Protein AF-A0A060BNJ4-F1 (afdb_monomer)

Structure (mmCIF, N/CA/C/O backbone):
data_AF-A0A060BNJ4-F1
#
_entry.id   AF-A0A060BNJ4-F1
#
loop_
_atom_site.group_PDB
_atom_site.id
_atom_site.type_symbol
_atom_site.label_atom_id
_atom_site.label_alt_id
_atom_site.label_comp_id
_atom_site.label_asym_id
_atom_site.label_entity_id
_atom_site.label_seq_id
_atom_site.pdbx_PDB_ins_code
_atom_site.Cartn_x
_atom_site.Cartn_y
_atom_site.Cartn_z
_atom_site.occupancy
_atom_site.B_iso_or_equiv
_atom_site.auth_seq_id
_atom_site.auth_comp_id
_atom_site.auth_asym_id
_atom_site.auth_atom_id
_atom_site.pdbx_PDB_model_num
ATOM 1 N N . ALA A 1 1 ? 41.193 5.447 -11.396 1.00 38.66 1 ALA A N 1
ATOM 2 C CA . ALA A 1 1 ? 40.049 4.703 -10.835 1.00 38.66 1 ALA A CA 1
ATOM 3 C C . ALA A 1 1 ? 38.822 5.604 -10.901 1.00 38.66 1 ALA A C 1
ATOM 5 O O . ALA A 1 1 ? 38.889 6.726 -10.418 1.00 38.66 1 ALA A O 1
ATOM 6 N N . LYS A 1 2 ? 37.777 5.179 -11.619 1.00 38.06 2 LYS A N 1
ATOM 7 C CA . LYS A 1 2 ? 36.574 5.976 -11.889 1.00 38.06 2 LYS A CA 1
ATOM 8 C C . LYS A 1 2 ? 35.685 5.965 -10.644 1.00 38.06 2 LYS A C 1
ATOM 10 O O . LYS A 1 2 ? 35.113 4.928 -10.328 1.00 38.06 2 LYS A O 1
ATOM 15 N N . TYR A 1 3 ? 35.575 7.091 -9.947 1.00 48.28 3 TYR A N 1
ATOM 16 C CA . TYR A 1 3 ? 34.492 7.299 -8.990 1.00 48.28 3 TYR A CA 1
ATOM 17 C C . TYR A 1 3 ? 33.226 7.561 -9.805 1.00 48.28 3 TYR A C 1
ATOM 19 O O . TYR A 1 3 ? 32.987 8.677 -10.258 1.00 48.28 3 TYR A O 1
ATOM 27 N N . ALA A 1 4 ? 32.470 6.499 -10.085 1.00 48.19 4 ALA A N 1
ATOM 28 C CA . ALA A 1 4 ? 31.104 6.645 -10.554 1.00 48.19 4 ALA A CA 1
ATOM 29 C C . ALA A 1 4 ? 30.317 7.311 -9.420 1.00 48.19 4 ALA A C 1
ATOM 31 O O . ALA A 1 4 ? 30.208 6.751 -8.327 1.00 48.19 4 ALA A O 1
ATOM 32 N N . MET A 1 5 ? 29.845 8.534 -9.664 1.00 45.62 5 MET A N 1
ATOM 33 C CA . MET A 1 5 ? 28.857 9.192 -8.819 1.00 45.62 5 MET A CA 1
ATOM 34 C C . MET A 1 5 ? 27.678 8.226 -8.706 1.00 45.62 5 MET A C 1
ATOM 36 O O . MET A 1 5 ? 27.045 7.897 -9.704 1.00 45.62 5 MET A O 1
ATOM 40 N N . LYS A 1 6 ? 27.452 7.684 -7.510 1.00 49.50 6 LYS A N 1
ATOM 41 C CA . LYS A 1 6 ? 26.256 6.906 -7.216 1.00 49.50 6 LYS A CA 1
ATOM 42 C C . LYS A 1 6 ? 25.128 7.924 -7.249 1.00 49.50 6 LYS A C 1
ATOM 44 O O . LYS A 1 6 ? 25.031 8.718 -6.315 1.00 49.50 6 LYS A O 1
ATOM 49 N N . ASP A 1 7 ? 24.380 7.968 -8.350 1.00 53.59 7 ASP A N 1
ATOM 50 C CA . ASP A 1 7 ? 23.198 8.813 -8.459 1.00 53.59 7 ASP A CA 1
ATOM 51 C C . ASP A 1 7 ? 22.377 8.591 -7.192 1.00 53.59 7 ASP A C 1
ATOM 53 O O . ASP A 1 7 ? 21.949 7.474 -6.889 1.00 53.59 7 ASP A O 1
ATOM 57 N N . SER A 1 8 ? 22.268 9.640 -6.378 1.00 58.22 8 SER A N 1
ATOM 58 C CA . SER A 1 8 ? 21.397 9.636 -5.217 1.00 58.22 8 SER A CA 1
ATOM 59 C C . SER A 1 8 ? 19.993 9.583 -5.787 1.00 58.22 8 SER A C 1
ATOM 61 O O . SER A 1 8 ? 19.435 10.622 -6.143 1.00 58.22 8 SER A O 1
ATOM 63 N N . GLN A 1 9 ? 19.477 8.368 -5.975 1.00 62.88 9 GLN A N 1
ATOM 64 C CA . GLN A 1 9 ? 18.166 8.146 -6.550 1.00 62.88 9 GLN A CA 1
ATOM 65 C C . GLN A 1 9 ? 17.161 8.914 -5.700 1.00 62.88 9 GLN A C 1
ATOM 67 O O . GLN A 1 9 ? 16.921 8.604 -4.534 1.00 62.88 9 GLN A O 1
ATOM 72 N N . THR A 1 10 ? 16.682 10.015 -6.264 1.00 81.25 10 THR A N 1
ATOM 73 C CA . THR A 1 10 ? 15.767 10.918 -5.587 1.00 81.25 10 THR A CA 1
ATOM 74 C C . THR A 1 10 ? 14.372 10.402 -5.874 1.00 81.25 10 THR A C 1
ATOM 76 O O . THR A 1 10 ? 14.013 10.250 -7.037 1.00 81.25 10 THR A O 1
ATOM 79 N N . MET A 1 11 ? 13.612 10.130 -4.814 1.00 88.94 11 MET A N 1
ATOM 80 C CA . MET A 1 11 ? 12.247 9.611 -4.889 1.00 88.94 11 MET A CA 1
ATOM 81 C C . MET A 1 11 ? 11.386 10.419 -5.869 1.00 88.94 11 MET A C 1
ATOM 83 O O . MET A 1 11 ? 11.252 11.643 -5.731 1.00 88.94 11 MET A O 1
ATOM 87 N N . ASN A 1 12 ? 10.738 9.738 -6.812 1.00 95.38 12 ASN A N 1
ATOM 88 C CA . ASN A 1 12 ? 9.810 10.364 -7.740 1.00 95.38 12 ASN A CA 1
ATOM 89 C C . ASN A 1 12 ? 8.444 10.587 -7.072 1.00 95.38 12 ASN A C 1
ATOM 91 O O . ASN A 1 12 ? 7.506 9.795 -7.184 1.00 95.38 12 ASN A O 1
ATOM 95 N N . ILE A 1 13 ? 8.297 11.737 -6.412 1.00 94.25 13 ILE A N 1
ATOM 96 C CA . ILE A 1 13 ? 7.062 12.104 -5.702 1.00 94.25 13 ILE A CA 1
ATOM 97 C C . ILE A 1 13 ? 5.813 12.163 -6.593 1.00 94.25 13 ILE A C 1
ATOM 99 O O . ILE A 1 13 ? 4.702 12.013 -6.098 1.00 94.25 13 ILE A O 1
ATOM 103 N N . LYS A 1 14 ? 5.961 12.353 -7.910 1.00 96.62 14 LYS A N 1
ATOM 104 C CA . LYS A 1 14 ? 4.812 12.403 -8.827 1.00 96.62 14 LYS A CA 1
ATOM 105 C C . LYS A 1 14 ? 4.212 11.020 -9.092 1.00 96.62 14 LYS A C 1
ATOM 107 O O . LYS A 1 14 ? 3.056 10.931 -9.500 1.00 96.62 14 LYS A O 1
ATOM 112 N N . ALA A 1 15 ? 4.985 9.955 -8.881 1.00 96.88 15 ALA A N 1
ATOM 113 C CA . ALA A 1 15 ? 4.525 8.583 -9.060 1.00 96.88 15 ALA A CA 1
ATOM 114 C C . ALA A 1 15 ? 3.800 8.035 -7.818 1.00 96.88 15 ALA A C 1
ATOM 116 O O . ALA A 1 15 ? 2.911 7.187 -7.966 1.00 96.88 15 ALA A O 1
ATOM 117 N N . LEU A 1 16 ? 4.129 8.567 -6.630 1.00 96.81 16 LEU A N 1
ATOM 118 C CA . LEU A 1 16 ? 3.487 8.241 -5.355 1.00 96.81 16 LEU A CA 1
ATOM 119 C C . LEU A 1 16 ? 1.977 8.481 -5.421 1.00 96.81 16 LEU A C 1
ATOM 121 O O . LEU A 1 16 ? 1.521 9.599 -5.661 1.00 96.81 16 LEU A O 1
ATOM 125 N N . TYR A 1 17 ? 1.192 7.426 -5.207 1.00 97.94 17 TYR A N 1
ATOM 126 C CA . TYR A 1 17 ? -0.261 7.525 -5.276 1.00 97.94 17 TYR A CA 1
ATOM 127 C C . TYR A 1 17 ? -0.982 6.474 -4.432 1.00 97.94 17 TYR A C 1
ATOM 129 O O . TYR A 1 17 ? -0.664 5.285 -4.471 1.00 97.94 17 TYR A O 1
ATOM 137 N N . HIS A 1 18 ? -2.010 6.934 -3.724 1.00 97.56 18 HIS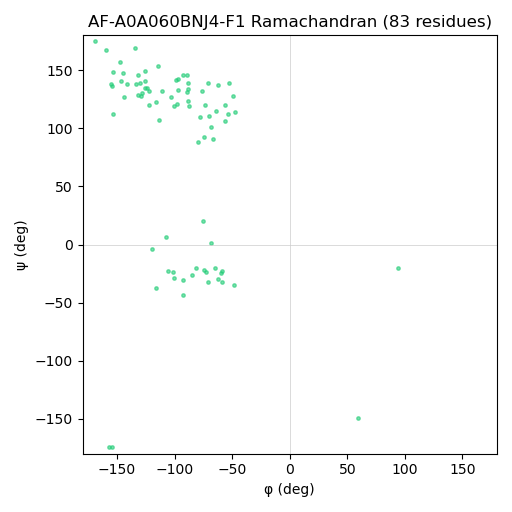 A N 1
ATOM 138 C CA . HIS A 1 18 ? -2.995 6.124 -3.021 1.00 97.56 18 HIS A CA 1
ATOM 139 C C . HIS A 1 18 ? -4.364 6.818 -3.107 1.00 97.56 18 HIS A C 1
ATOM 141 O O . HIS A 1 18 ? -4.441 8.049 -3.116 1.00 97.56 18 HIS A O 1
ATOM 147 N N . ARG A 1 1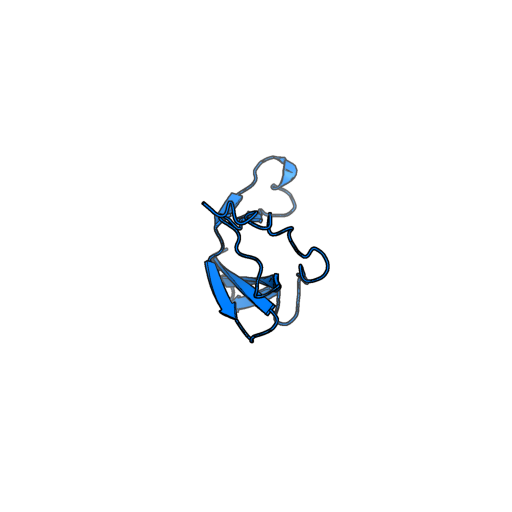9 ? -5.440 6.027 -3.146 1.00 97.06 19 ARG A N 1
ATOM 148 C CA . ARG A 1 19 ? -6.836 6.481 -3.061 1.00 97.06 19 ARG A CA 1
ATOM 149 C C . ARG A 1 19 ? -7.561 5.578 -2.050 1.00 97.06 19 ARG A C 1
ATOM 151 O O . ARG A 1 19 ? -7.331 4.372 -2.095 1.00 97.06 19 ARG A O 1
ATOM 158 N N . PRO A 1 20 ? -8.418 6.106 -1.158 1.00 94.88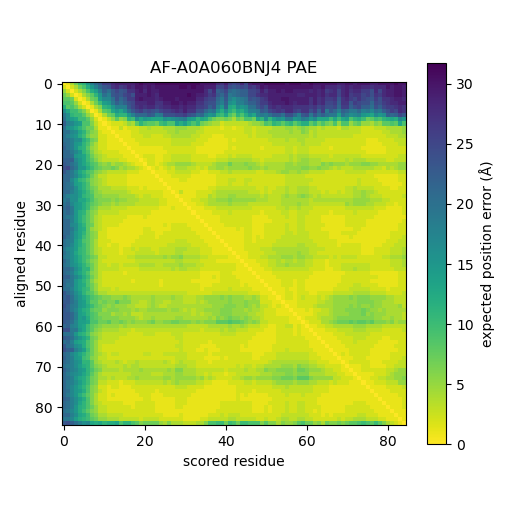 20 PRO A N 1
ATOM 159 C CA . PRO A 1 20 ? -9.077 5.313 -0.110 1.00 94.88 20 PRO A CA 1
ATOM 160 C C . PRO A 1 20 ? -10.227 4.419 -0.618 1.00 94.88 20 PRO A C 1
ATOM 162 O O . PRO A 1 20 ? -11.072 3.998 0.165 1.00 94.88 20 PRO A O 1
ATOM 165 N N . ASP A 1 21 ? -10.266 4.118 -1.911 1.00 92.88 21 ASP A N 1
ATOM 166 C CA . ASP A 1 21 ? -11.308 3.362 -2.604 1.00 92.88 21 ASP A CA 1
ATOM 167 C C . ASP A 1 21 ? -10.750 2.741 -3.907 1.00 92.88 21 ASP A C 1
ATOM 169 O O . ASP A 1 21 ? -9.556 2.841 -4.222 1.00 92.88 21 ASP A O 1
ATOM 173 N N . SER A 1 22 ? -11.626 2.116 -4.704 1.00 94.44 22 SER A N 1
ATOM 174 C CA . SER A 1 22 ? -11.262 1.427 -5.951 1.00 94.44 22 SER A CA 1
ATOM 175 C C . SER A 1 22 ? -10.244 0.302 -5.700 1.00 94.44 22 SER A C 1
ATOM 177 O O . SER A 1 22 ? -10.201 -0.315 -4.643 1.00 94.44 22 SER A O 1
ATOM 179 N N . ASN A 1 23 ? -9.390 0.028 -6.677 1.00 95.12 23 ASN A N 1
ATOM 180 C CA . ASN A 1 23 ? -8.310 -0.938 -6.599 1.00 95.12 23 ASN A CA 1
ATOM 181 C C . ASN A 1 23 ? -7.177 -0.547 -5.634 1.00 95.12 23 ASN A C 1
ATOM 183 O O . ASN A 1 23 ? -6.219 -1.306 -5.568 1.00 95.12 23 ASN A O 1
ATOM 187 N N . PHE A 1 24 ? -7.237 0.587 -4.925 1.00 97.69 24 PHE A N 1
ATOM 188 C CA . PHE A 1 24 ? -6.197 1.018 -3.977 1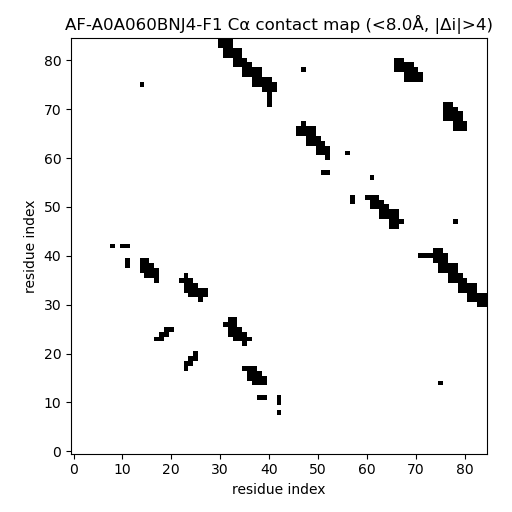.00 97.69 24 PHE A CA 1
ATOM 189 C C . PHE A 1 24 ? -6.546 0.757 -2.513 1.00 97.69 24 PHE A C 1
ATOM 191 O O . PHE A 1 24 ? -5.641 0.661 -1.683 1.00 97.69 24 PHE A O 1
ATOM 198 N N . CYS A 1 25 ? -7.832 0.647 -2.198 1.00 97.81 25 CYS A N 1
ATOM 199 C CA . CYS A 1 25 ? -8.323 0.335 -0.868 1.00 97.81 25 CYS A CA 1
ATOM 200 C C . CYS A 1 25 ? -9.687 -0.337 -1.008 1.00 97.81 25 CYS A C 1
ATOM 202 O O . CYS A 1 25 ? -10.639 0.295 -1.472 1.00 97.81 25 CYS A O 1
ATOM 204 N N . PHE A 1 26 ? -9.781 -1.616 -0.665 1.00 97.44 26 PHE A N 1
ATOM 205 C CA . PHE A 1 26 ? -11.018 -2.372 -0.837 1.00 97.44 26 PHE A CA 1
ATOM 206 C C . PHE A 1 26 ? -11.106 -3.530 0.158 1.00 97.44 26 PHE A C 1
ATOM 208 O O . PHE A 1 26 ? -10.075 -4.099 0.529 1.00 97.44 26 PHE A O 1
ATOM 215 N N . PRO A 1 27 ? -12.325 -3.887 0.593 1.00 97.06 27 PRO A N 1
ATOM 216 C CA . PRO A 1 27 ? -12.527 -5.064 1.419 1.00 97.06 27 PRO A CA 1
ATOM 217 C C . PRO A 1 27 ? -12.316 -6.339 0.593 1.00 97.06 27 PRO A C 1
ATOM 219 O O . PRO A 1 27 ? -12.762 -6.425 -0.554 1.00 97.06 27 PRO A O 1
ATOM 222 N N . LEU A 1 28 ? -11.650 -7.329 1.185 1.00 96.69 28 LEU A N 1
ATOM 223 C CA . LEU A 1 28 ? -11.631 -8.710 0.690 1.00 96.69 28 LEU A CA 1
ATOM 224 C C . LEU A 1 28 ? -12.733 -9.551 1.344 1.00 96.69 28 LEU A C 1
ATOM 226 O O . LEU A 1 28 ? -13.267 -10.464 0.715 1.00 96.69 28 LEU A O 1
ATOM 230 N N . SER A 1 29 ? -13.083 -9.219 2.586 1.00 96.62 29 SER A N 1
ATOM 231 C CA . SER A 1 29 ? -14.135 -9.855 3.376 1.00 96.62 29 SER A CA 1
ATOM 232 C C . SER A 1 29 ? -14.669 -8.869 4.425 1.00 96.62 29 SER A C 1
ATOM 234 O O . SER A 1 29 ? -14.281 -7.699 4.435 1.00 96.62 29 SER A O 1
ATOM 236 N N . ASP A 1 30 ? -15.549 -9.330 5.315 1.00 96.31 30 ASP A N 1
ATOM 237 C CA . ASP A 1 30 ? -16.099 -8.512 6.406 1.00 96.31 30 ASP A CA 1
ATOM 238 C C . ASP A 1 30 ? -15.037 -8.074 7.432 1.00 96.31 30 ASP A C 1
ATOM 240 O O . ASP A 1 30 ? -15.243 -7.090 8.142 1.00 96.31 30 ASP A O 1
ATOM 244 N N . HIS A 1 31 ? -13.902 -8.780 7.483 1.00 96.19 31 HIS A N 1
ATOM 245 C CA . HIS A 1 31 ? -12.809 -8.548 8.434 1.00 96.19 31 HIS A CA 1
ATOM 246 C C . HIS A 1 31 ? -11.488 -8.195 7.756 1.00 96.19 31 HIS A C 1
ATOM 248 O O . HIS A 1 31 ? -10.512 -7.890 8.427 1.00 96.19 31 HIS A O 1
ATOM 254 N N . GLU A 1 32 ? -11.426 -8.200 6.425 1.00 97.44 32 GLU A N 1
ATOM 255 C CA . GLU A 1 32 ? -10.174 -7.973 5.711 1.00 97.44 32 GLU A CA 1
ATOM 256 C C . GLU A 1 32 ? -10.265 -6.790 4.761 1.00 97.44 32 GLU A C 1
ATOM 258 O O . GLU A 1 32 ? -11.167 -6.703 3.926 1.00 97.44 32 GLU A O 1
ATOM 263 N N . ILE A 1 33 ? -9.264 -5.913 4.825 1.00 97.38 33 ILE A N 1
ATOM 264 C CA . ILE A 1 33 ? -9.111 -4.790 3.901 1.00 97.38 33 ILE A CA 1
ATOM 265 C C . ILE A 1 33 ? -7.714 -4.775 3.295 1.00 97.38 33 ILE A C 1
ATOM 267 O O . ILE A 1 33 ? -6.706 -4.830 4.001 1.00 97.38 33 ILE A O 1
ATOM 271 N N . THR A 1 34 ? -7.646 -4.663 1.972 1.00 98.25 34 THR A N 1
ATOM 272 C CA . THR A 1 34 ? -6.392 -4.512 1.236 1.00 98.25 34 THR A CA 1
ATOM 273 C C . THR A 1 34 ? -6.130 -3.047 0.938 1.00 98.25 34 THR A C 1
ATOM 275 O O . THR A 1 34 ? -7.006 -2.343 0.442 1.00 98.25 34 THR A O 1
ATOM 278 N N . ILE A 1 35 ? -4.904 -2.599 1.206 1.00 98.50 35 ILE A N 1
ATOM 279 C CA . ILE A 1 35 ? -4.429 -1.232 0.987 1.00 98.50 35 ILE A CA 1
ATOM 280 C C . ILE A 1 35 ? -3.190 -1.276 0.096 1.00 98.50 35 ILE A C 1
ATOM 282 O O . ILE A 1 35 ? -2.266 -2.058 0.332 1.00 98.50 35 ILE A O 1
ATOM 286 N N . ARG A 1 36 ? -3.151 -0.398 -0.910 1.00 98.19 36 ARG A N 1
ATOM 287 C CA . ARG A 1 36 ? -2.049 -0.296 -1.872 1.00 98.19 36 ARG A CA 1
ATOM 288 C C . ARG A 1 36 ? -1.471 1.103 -1.959 1.00 98.19 36 ARG A C 1
ATOM 290 O O . ARG A 1 36 ? -2.210 2.084 -2.029 1.00 98.19 36 ARG A O 1
ATOM 297 N N . LEU A 1 37 ? -0.152 1.172 -2.076 1.00 98.25 37 LEU A N 1
ATOM 298 C CA . LEU A 1 37 ? 0.597 2.368 -2.444 1.00 98.25 37 LEU A CA 1
ATOM 299 C C . LEU A 1 37 ? 1.302 2.115 -3.777 1.00 98.25 37 LEU A C 1
ATOM 301 O O . LEU A 1 37 ? 2.105 1.190 -3.887 1.00 98.25 37 LEU A O 1
ATOM 305 N N . ARG A 1 38 ? 1.025 2.952 -4.776 1.00 97.94 38 ARG A N 1
ATOM 306 C CA . ARG A 1 38 ? 1.769 2.970 -6.038 1.00 97.94 38 ARG A CA 1
ATOM 307 C C . ARG A 1 38 ? 2.963 3.905 -5.918 1.00 97.94 38 ARG A C 1
ATOM 309 O O . ARG A 1 38 ? 2.829 5.005 -5.384 1.00 97.94 38 ARG A O 1
ATOM 316 N N . VAL A 1 39 ? 4.093 3.480 -6.463 1.00 97.94 39 VAL A N 1
ATOM 317 C CA . VAL A 1 39 ? 5.345 4.237 -6.564 1.00 97.94 39 VAL A CA 1
ATOM 318 C C . VAL A 1 39 ? 5.923 4.093 -7.972 1.00 97.94 39 VAL A C 1
ATOM 320 O O . VAL A 1 39 ? 5.445 3.265 -8.746 1.00 97.94 39 VAL A O 1
ATOM 323 N N . ASP A 1 40 ? 6.941 4.881 -8.314 1.00 97.62 40 ASP A N 1
ATOM 324 C CA . ASP A 1 40 ? 7.714 4.656 -9.542 1.00 97.62 40 ASP A CA 1
ATOM 325 C C . ASP A 1 40 ? 8.396 3.283 -9.476 1.00 97.62 40 ASP A C 1
ATOM 327 O O . ASP A 1 40 ? 8.930 2.913 -8.429 1.00 97.62 40 ASP A O 1
ATOM 331 N N . ALA A 1 41 ? 8.379 2.511 -10.564 1.00 96.56 41 ALA A N 1
ATOM 332 C CA . ALA A 1 41 ? 9.011 1.193 -10.591 1.00 96.56 41 ALA A CA 1
ATOM 333 C C . ALA A 1 41 ? 10.513 1.263 -10.270 1.00 96.56 41 ALA A C 1
ATOM 335 O O . ALA A 1 41 ? 11.048 0.358 -9.627 1.00 96.56 41 ALA A O 1
ATOM 336 N N . ALA A 1 42 ? 11.194 2.348 -10.642 1.00 95.19 42 ALA A N 1
ATOM 337 C CA . ALA A 1 42 ? 12.604 2.518 -10.328 1.00 95.19 42 ALA A CA 1
ATOM 338 C C . ALA A 1 42 ? 12.846 2.828 -8.842 1.00 95.19 42 ALA A C 1
ATOM 340 O O . ALA A 1 42 ? 13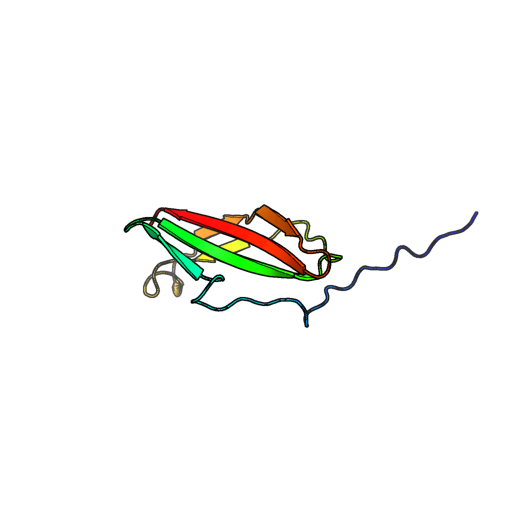.945 2.573 -8.348 1.00 95.19 42 ALA A O 1
ATOM 341 N N . ASP A 1 43 ? 11.861 3.364 -8.114 1.00 94.56 43 ASP A N 1
ATOM 342 C CA . ASP A 1 43 ? 12.034 3.723 -6.709 1.00 94.56 43 ASP A CA 1
ATOM 343 C C . ASP A 1 43 ? 12.073 2.469 -5.819 1.00 94.56 43 ASP A C 1
ATOM 345 O O . ASP A 1 43 ? 11.117 1.689 -5.728 1.00 94.56 43 ASP A O 1
ATOM 349 N N . HIS A 1 44 ? 13.191 2.297 -5.109 1.00 91.00 44 HIS A N 1
ATOM 350 C CA . HIS A 1 44 ? 13.390 1.224 -4.138 1.00 91.00 44 HIS A CA 1
ATOM 351 C C . HIS A 1 44 ? 13.501 1.786 -2.723 1.00 91.00 44 HIS A C 1
ATOM 353 O O . HIS A 1 44 ? 14.519 2.351 -2.323 1.00 91.00 44 HIS A O 1
ATOM 359 N N . PHE A 1 45 ? 12.448 1.583 -1.936 1.00 93.44 45 PHE A N 1
ATOM 360 C CA . PHE A 1 45 ? 12.416 1.986 -0.537 1.00 93.44 45 PHE A CA 1
ATOM 361 C C . PHE A 1 45 ? 12.963 0.872 0.349 1.00 93.44 45 PHE A C 1
ATOM 363 O O . PHE A 1 45 ? 12.538 -0.278 0.239 1.00 93.44 45 PHE A O 1
ATOM 370 N N . ALA A 1 46 ? 13.846 1.227 1.284 1.00 94.19 46 ALA A N 1
ATOM 371 C CA . ALA A 1 46 ? 14.287 0.302 2.328 1.00 94.19 46 ALA A CA 1
ATOM 372 C C . ALA A 1 46 ? 13.120 -0.146 3.225 1.00 94.19 46 ALA A C 1
ATOM 374 O O . ALA A 1 46 ? 13.144 -1.246 3.774 1.00 94.19 46 ALA A O 1
ATOM 375 N N . LYS A 1 47 ? 12.103 0.711 3.382 1.00 95.56 47 LYS A N 1
ATOM 376 C CA . LYS A 1 47 ? 10.924 0.451 4.203 1.00 95.56 47 LYS A CA 1
ATOM 377 C C . LYS A 1 47 ? 9.737 1.281 3.718 1.00 95.56 47 LYS A C 1
ATOM 379 O O . LYS A 1 47 ? 9.897 2.463 3.426 1.00 95.56 47 LYS A O 1
ATOM 384 N N . VAL A 1 48 ? 8.560 0.666 3.679 1.00 97.81 48 VAL A N 1
ATOM 385 C CA . VAL A 1 48 ? 7.268 1.334 3.474 1.00 97.81 48 VAL A CA 1
ATOM 386 C C . VAL A 1 48 ? 6.348 0.857 4.585 1.00 97.81 48 VAL A C 1
ATOM 388 O O . VAL A 1 48 ? 6.235 -0.346 4.810 1.00 97.81 48 VAL A O 1
ATOM 391 N N . GLU A 1 49 ? 5.724 1.780 5.308 1.00 98.31 49 GLU A N 1
ATOM 392 C CA . GLU A 1 49 ? 4.889 1.455 6.463 1.00 98.31 49 GLU A CA 1
ATOM 393 C C . GLU A 1 49 ? 3.499 2.054 6.320 1.00 98.31 49 GLU A C 1
ATOM 395 O O . GLU A 1 49 ? 3.342 3.230 5.997 1.00 98.31 49 GLU A O 1
ATOM 400 N N . LEU A 1 50 ? 2.495 1.235 6.613 1.00 97.81 50 LEU A N 1
ATOM 401 C CA . LEU A 1 50 ? 1.136 1.678 6.832 1.00 97.81 50 LEU A CA 1
ATOM 402 C C . LEU A 1 50 ? 0.980 2.053 8.304 1.00 97.81 50 LEU A C 1
ATOM 404 O O . LEU A 1 50 ? 1.111 1.201 9.186 1.00 97.81 50 LEU A O 1
ATOM 408 N N . VAL A 1 51 ? 0.655 3.318 8.547 1.00 97.44 51 VAL A N 1
ATOM 409 C CA . VAL A 1 51 ? 0.250 3.824 9.858 1.00 97.44 51 VAL A CA 1
ATOM 410 C C . VAL A 1 51 ? -1.271 3.888 9.888 1.00 97.44 51 VAL A C 1
ATOM 412 O O . VAL A 1 51 ? -1.878 4.558 9.054 1.00 97.44 51 VAL A O 1
ATOM 415 N N . TYR A 1 52 ? -1.896 3.185 10.826 1.00 96.50 52 TYR A N 1
ATOM 416 C CA . TYR A 1 52 ? -3.349 3.061 10.880 1.00 96.50 52 TYR A CA 1
ATOM 417 C C . TYR A 1 52 ? -3.861 2.937 12.315 1.00 96.50 52 TYR A C 1
ATOM 419 O O . TYR A 1 52 ? -3.140 2.543 13.228 1.00 96.50 52 TYR A O 1
ATOM 427 N N . ASN A 1 53 ? -5.127 3.292 12.506 1.00 95.81 53 ASN A N 1
ATOM 428 C CA . ASN A 1 53 ? -5.977 2.889 13.623 1.00 95.81 53 ASN A CA 1
ATOM 429 C C . ASN A 1 53 ? -7.420 3.310 13.284 1.00 95.81 53 ASN A C 1
ATOM 431 O O . ASN A 1 53 ? -7.656 4.029 12.309 1.00 95.81 53 ASN A O 1
ATOM 435 N N . SER A 1 54 ? -8.377 2.945 14.131 1.00 91.69 54 SER A N 1
ATOM 436 C CA . SER A 1 54 ? -9.701 3.559 14.158 1.00 91.69 54 SER A CA 1
ATOM 437 C C . SER A 1 54 ? -9.585 5.081 14.278 1.00 91.69 54 SER A C 1
ATOM 439 O O . SER A 1 54 ? -8.797 5.598 15.074 1.00 91.69 54 SER A O 1
ATOM 441 N N . LYS A 1 55 ? -10.421 5.813 13.530 1.00 92.12 55 LYS A N 1
ATOM 442 C CA . LYS A 1 55 ? -10.436 7.290 13.465 1.00 92.12 55 LYS A CA 1
ATOM 443 C C . LYS A 1 55 ? -10.419 7.972 14.841 1.00 92.12 55 LYS A C 1
ATOM 445 O O . LYS A 1 55 ? -9.824 9.033 14.991 1.00 92.12 55 LYS A O 1
ATOM 450 N N . TYR A 1 56 ? -11.070 7.364 15.830 1.00 94.94 56 TYR A N 1
ATOM 451 C CA . TYR A 1 56 ? -11.181 7.891 17.193 1.00 94.94 56 TYR A CA 1
ATOM 452 C C . TYR A 1 56 ? -9.952 7.617 18.071 1.00 94.94 56 TYR A C 1
ATOM 454 O O . TYR A 1 56 ? -9.761 8.298 19.071 1.00 94.94 56 TYR A O 1
ATOM 462 N N . LEU A 1 57 ? -9.124 6.634 17.710 1.00 95.38 57 LEU A N 1
ATOM 463 C CA . LEU A 1 57 ? -7.973 6.192 18.501 1.00 95.38 57 LEU A CA 1
ATOM 464 C C . LEU A 1 57 ? -6.639 6.655 17.916 1.00 95.38 57 LEU A C 1
ATOM 466 O O . LEU A 1 57 ? -5.673 6.787 18.660 1.00 95.38 57 LEU A O 1
ATOM 470 N N . ILE A 1 58 ? -6.583 6.955 16.613 1.00 93.88 58 ILE A N 1
ATOM 471 C CA . ILE A 1 58 ? -5.327 7.237 15.897 1.00 93.88 58 ILE A CA 1
ATOM 472 C C . ILE A 1 58 ? -4.529 8.428 16.455 1.00 93.88 58 ILE A C 1
ATOM 474 O O . ILE A 1 58 ? -3.312 8.484 16.294 1.00 93.88 58 ILE A O 1
ATOM 478 N N . GLN A 1 59 ? -5.193 9.374 17.128 1.00 93.38 59 GLN A N 1
ATOM 479 C CA . GLN A 1 59 ? -4.525 10.500 17.789 1.00 93.38 59 GLN A CA 1
ATOM 480 C C . GLN A 1 59 ? -3.739 10.072 19.038 1.00 93.38 59 GLN A C 1
ATOM 482 O O . GLN A 1 59 ? -2.718 10.680 19.341 1.00 93.38 59 GLN A O 1
ATOM 487 N N . GLY A 1 60 ? -4.210 9.048 19.760 1.00 95.44 60 GLY A N 1
ATOM 488 C CA . GLY A 1 60 ? -3.580 8.552 20.988 1.00 95.44 60 GLY A CA 1
ATOM 489 C C . GLY A 1 60 ? -2.733 7.294 20.786 1.00 95.44 60 GLY A C 1
ATOM 490 O O . GLY A 1 60 ? -1.765 7.085 21.510 1.00 95.44 60 GLY A O 1
ATOM 491 N N . GLN A 1 61 ? -3.074 6.464 19.800 1.00 96.88 61 GLN A N 1
ATOM 492 C CA . GLN A 1 61 ? -2.365 5.228 19.495 1.00 96.88 61 GLN A CA 1
ATOM 493 C C . GLN A 1 61 ? -2.331 4.995 17.989 1.00 96.88 61 GLN A C 1
ATOM 495 O O . GLN A 1 61 ? -3.369 4.930 17.336 1.00 96.88 61 GLN A O 1
ATOM 500 N N . GLN A 1 62 ? -1.138 4.782 17.448 1.00 97.31 62 GLN A N 1
ATOM 501 C CA . GLN A 1 62 ? -0.947 4.390 16.058 1.00 97.31 62 GLN A CA 1
ATOM 502 C C . GLN A 1 62 ? -0.447 2.953 16.004 1.00 97.31 62 GLN A C 1
ATOM 504 O O . GLN A 1 62 ? 0.482 2.583 16.723 1.00 97.31 62 GLN A O 1
ATOM 509 N N . LEU A 1 63 ? -1.075 2.146 15.156 1.00 97.00 63 LEU A N 1
ATOM 510 C CA . LEU A 1 63 ? -0.558 0.847 14.763 1.00 97.00 63 LEU A CA 1
ATOM 511 C C . LEU A 1 63 ? 0.265 1.032 13.491 1.00 97.00 63 LEU A C 1
ATOM 513 O O . LEU A 1 63 ? -0.042 1.881 12.652 1.00 97.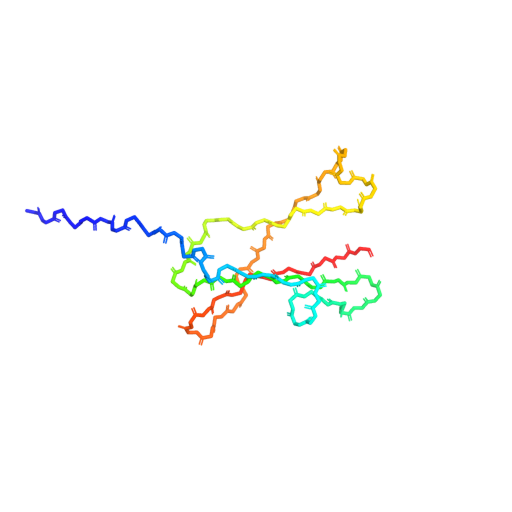00 63 LEU A O 1
ATOM 517 N N . VAL A 1 64 ? 1.325 0.243 13.361 1.00 97.81 64 VAL A N 1
ATOM 518 C CA . VAL A 1 64 ? 2.251 0.324 12.233 1.00 97.81 64 VAL A CA 1
ATOM 519 C C . VAL A 1 6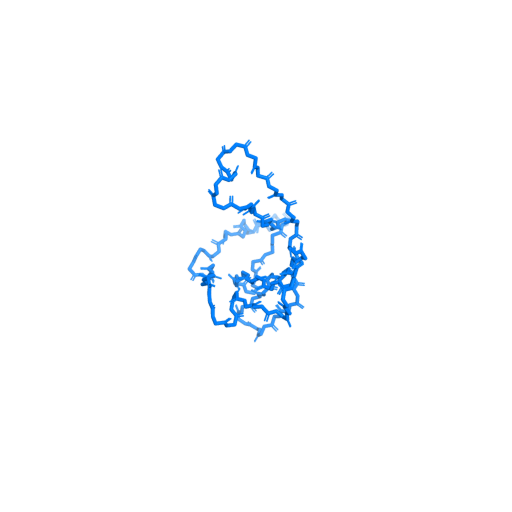4 ? 2.474 -1.076 11.688 1.00 97.81 64 VAL A C 1
ATOM 521 O O . VAL A 1 64 ? 2.795 -1.993 12.444 1.00 97.81 64 VAL A O 1
ATOM 524 N N . LYS A 1 65 ? 2.315 -1.248 10.376 1.00 98.19 65 LYS A N 1
ATOM 525 C CA . LYS A 1 65 ? 2.706 -2.476 9.678 1.00 98.19 65 LYS A CA 1
ATOM 526 C C . LYS A 1 65 ? 3.551 -2.152 8.456 1.00 98.19 65 LYS A C 1
ATOM 528 O O . LYS A 1 65 ? 3.265 -1.213 7.721 1.00 98.19 65 LYS A O 1
ATOM 533 N N . THR A 1 66 ? 4.596 -2.942 8.230 1.00 98.38 66 THR A N 1
ATOM 534 C CA . THR A 1 66 ? 5.431 -2.826 7.027 1.00 98.38 66 THR A CA 1
ATOM 535 C C . THR A 1 66 ? 4.700 -3.424 5.826 1.00 98.38 66 THR A C 1
ATOM 537 O O . THR A 1 66 ? 4.170 -4.529 5.914 1.00 98.38 66 THR A O 1
ATOM 540 N N . MET A 1 67 ? 4.674 -2.692 4.716 1.00 98.25 67 MET A N 1
ATOM 541 C CA . MET A 1 67 ? 4.092 -3.129 3.450 1.00 98.25 67 MET A CA 1
ATOM 542 C C . MET A 1 67 ? 5.140 -3.859 2.609 1.00 98.25 67 MET A C 1
ATOM 544 O O . MET A 1 67 ? 6.316 -3.488 2.609 1.00 98.25 67 MET A O 1
ATOM 548 N N . ALA A 1 68 ? 4.709 -4.866 1.854 1.00 97.81 68 ALA A N 1
ATOM 549 C CA . ALA A 1 68 ? 5.574 -5.586 0.928 1.00 97.81 68 ALA A CA 1
ATOM 550 C C . ALA A 1 68 ? 5.404 -5.033 -0.490 1.00 97.81 68 ALA A C 1
ATOM 552 O O . ALA A 1 68 ? 4.288 -4.722 -0.901 1.00 97.81 68 ALA A O 1
ATOM 553 N N . ARG A 1 69 ? 6.498 -4.942 -1.257 1.00 97.56 69 ARG A N 1
ATOM 554 C CA . ARG A 1 69 ? 6.420 -4.702 -2.704 1.00 97.56 69 ARG A CA 1
ATOM 555 C C . ARG A 1 69 ? 5.861 -5.966 -3.357 1.00 97.56 69 ARG A C 1
ATOM 557 O O . ARG A 1 69 ? 6.532 -6.993 -3.352 1.00 97.56 69 ARG A O 1
ATOM 564 N N . ALA A 1 70 ? 4.638 -5.895 -3.862 1.00 96.81 70 ALA A N 1
ATOM 565 C CA . ALA A 1 70 ? 3.880 -7.055 -4.315 1.00 96.81 70 ALA A CA 1
ATOM 566 C C . ALA A 1 70 ? 4.068 -7.328 -5.814 1.00 96.81 70 ALA A C 1
ATOM 568 O O . ALA A 1 70 ? 4.255 -8.476 -6.209 1.00 96.81 70 ALA A O 1
ATOM 569 N N . TYR A 1 71 ? 4.034 -6.285 -6.648 1.00 95.94 71 TYR A N 1
ATOM 570 C CA . TYR A 1 71 ? 4.143 -6.415 -8.103 1.00 95.94 71 TYR A CA 1
ATOM 571 C C . TYR A 1 71 ? 4.571 -5.103 -8.777 1.00 95.94 71 TYR A C 1
ATOM 573 O O . TYR A 1 71 ? 4.596 -4.038 -8.153 1.00 95.94 71 TYR A O 1
ATOM 581 N N . ASP A 1 72 ? 4.934 -5.213 -10.054 1.00 95.00 72 ASP A N 1
ATOM 582 C CA . ASP A 1 72 ? 5.458 -4.150 -10.912 1.00 95.00 72 ASP A CA 1
ATOM 583 C C . ASP A 1 72 ? 4.872 -4.311 -12.325 1.00 95.00 72 ASP A C 1
ATOM 585 O O . ASP A 1 72 ? 4.742 -5.440 -12.806 1.00 95.00 72 ASP A O 1
ATOM 589 N N . ASP A 1 73 ? 4.482 -3.207 -12.964 1.00 94.88 73 ASP A N 1
ATOM 590 C CA . ASP A 1 73 ? 3.912 -3.186 -14.321 1.00 94.88 73 ASP A CA 1
ATOM 591 C C . ASP A 1 73 ? 4.870 -2.619 -15.391 1.00 94.88 73 ASP A C 1
ATOM 593 O O . ASP A 1 73 ? 4.490 -2.435 -16.549 1.00 94.88 73 ASP A O 1
ATOM 597 N N . GLY A 1 74 ? 6.120 -2.350 -15.013 1.00 94.44 74 GLY A N 1
ATOM 598 C CA . GLY A 1 74 ? 7.173 -1.771 -15.841 1.00 94.44 74 GLY A CA 1
ATO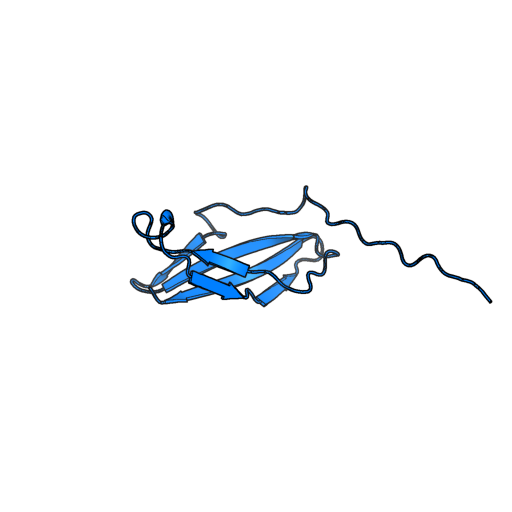M 599 C C . GLY A 1 74 ? 7.296 -0.249 -15.728 1.00 94.44 74 GLY A C 1
ATOM 600 O O . GLY A 1 74 ? 8.351 0.288 -16.058 1.00 94.44 74 GLY A O 1
ATOM 601 N N . THR A 1 75 ? 6.259 0.454 -15.258 1.00 96.12 75 THR A N 1
ATOM 602 C CA . THR A 1 75 ? 6.302 1.908 -14.988 1.00 96.12 75 THR A CA 1
ATOM 603 C C . THR A 1 75 ? 6.110 2.203 -13.506 1.00 96.12 75 THR A C 1
ATOM 605 O O . THR A 1 75 ? 6.742 3.102 -12.950 1.00 96.12 75 THR A O 1
ATOM 608 N N . PHE A 1 76 ? 5.247 1.434 -12.855 1.00 97.88 76 PHE A N 1
ATOM 609 C CA . PHE A 1 76 ? 4.920 1.569 -11.455 1.00 97.88 76 PHE A CA 1
ATOM 610 C C . PHE A 1 76 ? 5.121 0.263 -10.705 1.00 97.88 76 PHE A C 1
ATOM 612 O O . PHE A 1 76 ? 4.885 -0.832 -11.214 1.00 97.88 76 PHE A O 1
ATOM 619 N N . ALA A 1 77 ? 5.462 0.412 -9.433 1.00 97.88 77 ALA A N 1
ATOM 620 C CA . ALA A 1 77 ? 5.438 -0.672 -8.476 1.00 97.88 77 ALA A CA 1
ATOM 621 C C . ALA A 1 77 ? 4.399 -0.436 -7.395 1.00 97.88 77 ALA A C 1
ATOM 623 O O . ALA A 1 77 ? 4.046 0.698 -7.066 1.00 97.88 77 ALA A O 1
ATOM 624 N N . TYR A 1 78 ? 3.928 -1.536 -6.826 1.00 98.12 78 TYR A N 1
ATOM 625 C CA . TYR A 1 78 ? 2.843 -1.537 -5.868 1.00 98.12 78 TYR A CA 1
ATOM 626 C C . TYR A 1 78 ? 3.312 -2.177 -4.576 1.00 98.12 78 TYR A C 1
ATOM 628 O O . TYR A 1 78 ? 3.719 -3.338 -4.544 1.00 98.12 78 TYR A O 1
ATOM 636 N N . TYR A 1 79 ? 3.244 -1.401 -3.503 1.00 98.38 79 TYR A N 1
ATOM 637 C CA . TYR A 1 79 ? 3.306 -1.923 -2.152 1.00 98.38 79 TYR A CA 1
ATOM 638 C C . TYR A 1 79 ? 1.885 -2.258 -1.717 1.00 98.38 79 TYR A C 1
ATOM 640 O O . TYR A 1 79 ? 0.988 -1.433 -1.881 1.00 98.38 79 TYR A O 1
ATOM 648 N N . GLU A 1 80 ? 1.675 -3.451 -1.179 1.00 98.38 80 GLU A N 1
ATOM 649 C CA . GLU A 1 80 ? 0.360 -3.948 -0.777 1.00 98.38 80 GLU A CA 1
ATOM 650 C C . GLU A 1 80 ? 0.426 -4.533 0.634 1.00 98.38 80 GLU A C 1
ATOM 652 O O . GLU A 1 80 ? 1.442 -5.094 1.057 1.00 98.38 80 GLU A O 1
ATOM 657 N N . ILE A 1 81 ? -0.666 -4.373 1.373 1.00 98.44 81 ILE A N 1
ATOM 658 C CA . ILE A 1 81 ? -0.897 -5.067 2.632 1.00 98.44 81 ILE A CA 1
ATOM 659 C C . ILE A 1 81 ? -2.38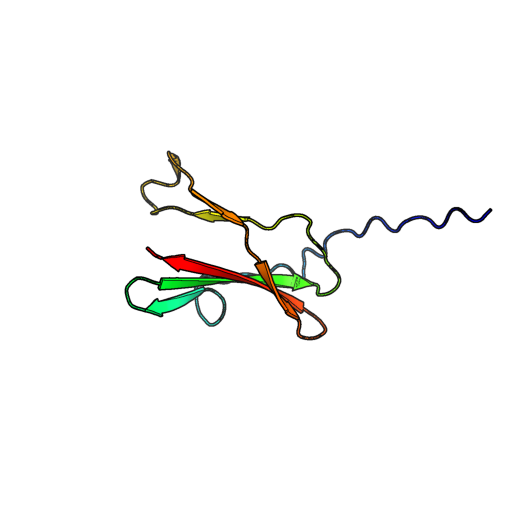6 -5.361 2.797 1.00 98.44 81 ILE A C 1
ATOM 661 O O . ILE A 1 81 ? -3.222 -4.511 2.492 1.00 98.44 81 ILE A O 1
ATOM 665 N N . THR A 1 82 ? -2.704 -6.540 3.325 1.00 98.19 82 THR A N 1
ATOM 666 C CA . THR A 1 82 ? -4.043 -6.866 3.822 1.00 98.19 82 THR A CA 1
ATOM 667 C C . THR A 1 82 ? -4.034 -6.798 5.344 1.00 98.19 82 THR A C 1
ATOM 669 O O . THR A 1 82 ? -3.166 -7.377 6.004 1.00 98.19 82 THR A O 1
ATOM 672 N N . LEU A 1 83 ? -4.969 -6.036 5.902 1.00 97.19 83 LEU A N 1
ATOM 673 C CA . LEU A 1 83 ? -5.232 -5.976 7.332 1.00 97.19 83 LEU A CA 1
ATOM 674 C C . LEU A 1 83 ? -6.416 -6.873 7.665 1.00 97.19 83 LEU A C 1
ATOM 676 O O . LEU A 1 83 ? -7.378 -6.888 6.911 1.00 97.19 83 LEU A O 1
ATOM 680 N N . ASP A 1 84 ? -6.322 -7.539 8.809 1.00 95.62 84 ASP A N 1
ATOM 681 C CA . ASP A 1 84 ? -7.419 -8.216 9.498 1.00 95.62 84 ASP A CA 1
ATOM 682 C C . ASP A 1 84 ? -7.876 -7.279 10.636 1.00 95.62 84 ASP A C 1
ATOM 684 O O . ASP A 1 84 ? -7.025 -6.860 11.439 1.00 95.62 84 ASP A O 1
ATOM 688 N N . LEU A 1 85 ? -9.140 -6.839 10.613 1.00 88.00 85 LEU A N 1
ATOM 689 C CA . LEU A 1 85 ? -9.726 -5.754 11.419 1.00 88.00 85 LEU A CA 1
ATOM 690 C C . LEU A 1 85 ? -11.061 -6.142 12.076 1.00 88.00 85 LEU A C 1
ATOM 692 O O . LEU A 1 85 ? -11.907 -6.812 11.440 1.00 88.00 85 LEU A O 1
#

Organism: NCBI:txid83427

InterPro domains:
  IPR004185 Glycoside hydrolase, family 13, N-terminal Ig-like domain [PF02903] (11-84)
  IPR004185 Glycoside hydrolase, family 13, N-terminal Ig-like domain [cd02857] (16-85)
  IPR013783 Immunoglobulin-like fold [G3DSA:2.60.40.10] (11-85)
  IPR014756 Immunoglobulin E-set [SSF81296] (11-84)

Solvent-accessible surface area (backbone atoms only — not comparable to full-atom values): 5268 Å² total; per-residue (Å²): 135,86,81,73,79,75,75,76,82,70,77,56,69,87,45,52,46,71,47,93,41,70,100,25,23,43,70,81,50,100,40,30,38,38,42,36,41,36,30,33,47,87,60,80,73,97,72,48,72,48,77,46,59,58,87,91,42,40,89,84,46,71,46,77,46,79,43,45,80,72,54,69,79,86,62,38,24,32,32,39,44,75,46,82,102

Sequence (85 aa):
AKYAMKDSQTMNIKALYHRPDSNFCFPLSDHEITIRLRVDAADHFAKVELVYNSKYLIQGQQLVKTMARAYDDGTFAYYEITLDL

Foldseek 3Di:
DDPDDPPPPDFPPVQWDADCDDPQWDAPDPFKIKHKIKGFPPDDDPWDKDWDDPPVCSVPDIDIDTWDFDDDPPGITMTMDMGGD

Secondary structure (DSSP, 8-state):
------------TTT-B--SSGGGEEESSSSEEEEEEEEETT---S--EEEE--TTTTTT--EEEEPEEEEE-SSEEEEEEEEE-

Mean predicted aligned error: 5.91 Å

Nearest PDB structures (foldseek):
  1vb9-assembly1_A  TM=9.008E-01  e=4.057E-04  Thermoactinomyces vulgaris
  1wzl-assembly1_A  TM=9.029E-01  e=7.249E-04  Thermoactinomyces vulgaris
  1wzk-assembly1_A  TM=9.023E-01  e=9.143E-04  Thermoactinomyces vulgaris
  1jf5-assembly1_B  TM=9.031E-01  e=1.027E-03  Thermoactinomyces vulgaris
  1vfm-assembly2_B  TM=8.915E-01  e=1.088E-03  Thermoactinomyces vulgaris

pLDDT: mean 91.08, std 14.85, range [38.06, 98.5]

Radius of gyration: 15.99 Å; Cα contacts (8 Å, |Δi|>4): 132; chains: 1; bounding box: 56×22×37 Å